Protein AF-A0A5N5Z576-F1 (afdb_monomer)

Foldseek 3Di:
DVVLLLVLLVLLCVQLVHDSVLDGQFDFQVPDPSSHPVSLVSSLVVCCVPQVDDDDPVVSVQPRGSNSSSVRSD

Structure (mmCIF, N/CA/C/O backbone):
data_AF-A0A5N5Z576-F1
#
_entry.id   AF-A0A5N5Z576-F1
#
loop_
_atom_site.group_PDB
_atom_site.id
_atom_site.type_symbol
_atom_site.label_atom_id
_atom_site.label_alt_id
_atom_site.label_comp_id
_atom_site.label_asym_id
_atom_site.label_entity_id
_atom_site.label_seq_id
_atom_site.pdbx_PDB_ins_code
_atom_site.Cartn_x
_atom_site.Cartn_y
_atom_site.Cartn_z
_atom_site.occupancy
_atom_site.B_iso_or_equiv
_atom_site.auth_seq_id
_atom_site.auth_comp_id
_atom_site.auth_asym_id
_atom_site.auth_atom_id
_atom_site.pdbx_PDB_model_num
ATOM 1 N N . MET A 1 1 ? 3.926 -12.991 7.093 1.00 62.34 1 MET A N 1
ATOM 2 C CA . MET A 1 1 ? 4.760 -11.793 6.842 1.00 62.34 1 MET A CA 1
ATOM 3 C C . MET A 1 1 ? 5.081 -11.657 5.360 1.00 62.34 1 MET A C 1
ATOM 5 O O . MET A 1 1 ? 4.751 -10.627 4.800 1.00 62.34 1 MET A O 1
ATOM 9 N N . GLU A 1 2 ? 5.626 -12.689 4.711 1.00 74.38 2 GLU A N 1
ATOM 10 C CA . GLU A 1 2 ? 5.836 -12.696 3.250 1.00 74.38 2 GLU A CA 1
ATOM 11 C C . GLU A 1 2 ? 4.515 -12.636 2.456 1.00 74.38 2 GLU A C 1
ATOM 13 O O . GLU A 1 2 ? 4.391 -11.855 1.520 1.00 74.38 2 GLU A O 1
ATOM 18 N N . ASP A 1 3 ? 3.479 -13.343 2.922 1.00 86.69 3 ASP A N 1
ATOM 19 C CA . ASP A 1 3 ? 2.128 -13.297 2.334 1.00 86.69 3 ASP A CA 1
ATOM 20 C C . ASP A 1 3 ? 1.507 -11.883 2.342 1.00 86.69 3 ASP A C 1
ATOM 22 O O . ASP A 1 3 ? 0.963 -11.423 1.341 1.00 86.69 3 ASP A O 1
ATOM 26 N N . ASN A 1 4 ? 1.662 -11.139 3.441 1.00 92.81 4 ASN A N 1
ATOM 27 C CA . ASN A 1 4 ? 1.105 -9.787 3.571 1.00 92.81 4 ASN A CA 1
ATOM 28 C C . ASN A 1 4 ? 1.816 -8.771 2.674 1.00 92.81 4 ASN A C 1
ATOM 30 O O . ASN A 1 4 ? 1.195 -7.817 2.216 1.00 92.81 4 ASN A O 1
ATOM 34 N N . ILE A 1 5 ? 3.114 -8.969 2.424 1.00 95.81 5 ILE A N 1
ATOM 35 C CA . ILE A 1 5 ? 3.871 -8.134 1.489 1.00 95.81 5 ILE A CA 1
ATOM 36 C C . ILE A 1 5 ? 3.343 -8.344 0.072 1.00 95.81 5 ILE A C 1
ATOM 38 O O . ILE A 1 5 ? 3.079 -7.364 -0.616 1.00 95.81 5 ILE A O 1
ATOM 42 N N . ASN A 1 6 ? 3.119 -9.594 -0.338 1.00 95.69 6 ASN A N 1
ATOM 43 C CA . ASN A 1 6 ? 2.554 -9.885 -1.655 1.00 95.69 6 ASN A CA 1
ATOM 44 C C . ASN A 1 6 ? 1.141 -9.308 -1.801 1.00 95.69 6 ASN A C 1
ATOM 46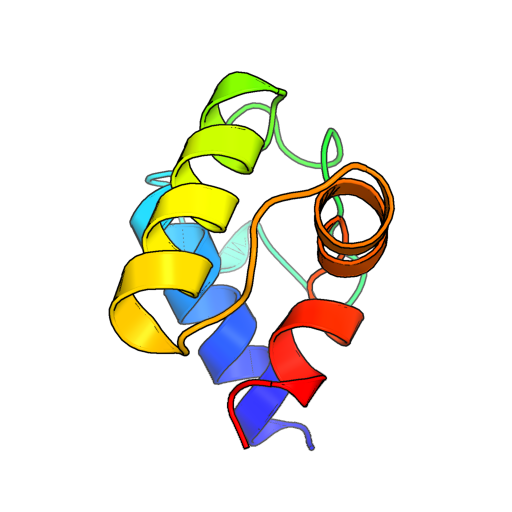 O O . ASN A 1 6 ? 0.855 -8.670 -2.808 1.00 95.69 6 ASN A O 1
ATOM 50 N N . LYS A 1 7 ? 0.301 -9.422 -0.763 1.00 95.50 7 LYS A N 1
ATOM 51 C CA . LYS A 1 7 ? -1.019 -8.771 -0.728 1.00 95.50 7 LYS A CA 1
ATOM 52 C C . LYS A 1 7 ? -0.923 -7.251 -0.856 1.00 95.50 7 LYS A C 1
ATOM 54 O O . LYS A 1 7 ? -1.697 -6.667 -1.604 1.00 95.50 7 LYS A O 1
ATOM 59 N N . ALA A 1 8 ? 0.022 -6.611 -0.164 1.00 96.69 8 ALA A N 1
ATOM 60 C CA . ALA A 1 8 ? 0.233 -5.166 -0.263 1.00 96.69 8 ALA A CA 1
ATOM 61 C C . ALA A 1 8 ? 0.694 -4.747 -1.658 1.00 96.69 8 ALA A C 1
ATOM 63 O O . ALA A 1 8 ? 0.191 -3.766 -2.194 1.00 96.69 8 ALA A O 1
ATOM 64 N N . ILE A 1 9 ? 1.609 -5.509 -2.256 1.00 97.12 9 ILE A N 1
ATOM 65 C CA . ILE A 1 9 ? 2.070 -5.290 -3.626 1.00 97.12 9 ILE A CA 1
ATOM 66 C C . ILE A 1 9 ? 0.901 -5.429 -4.607 1.00 97.12 9 ILE A C 1
ATOM 68 O O . ILE A 1 9 ? 0.677 -4.520 -5.400 1.00 97.12 9 ILE A O 1
ATOM 72 N 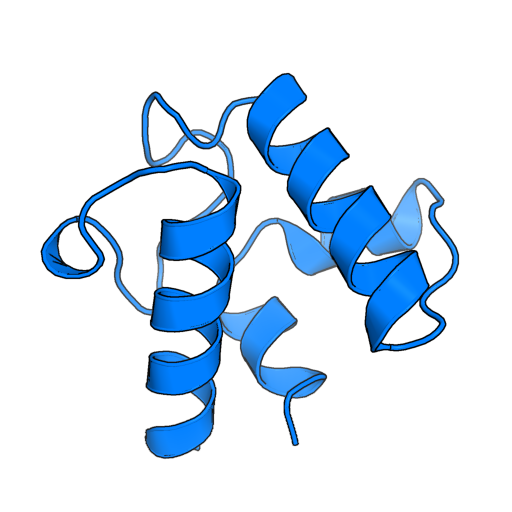N . ASP A 1 10 ? 0.124 -6.513 -4.523 1.00 97.06 10 ASP A N 1
ATOM 73 C CA . ASP A 1 10 ? -1.045 -6.739 -5.382 1.00 97.06 10 ASP A CA 1
ATOM 74 C C . ASP A 1 10 ? -2.088 -5.613 -5.217 1.00 97.06 10 ASP A C 1
ATOM 76 O O . ASP A 1 10 ? -2.630 -5.109 -6.202 1.00 97.06 10 ASP A O 1
ATOM 80 N N . TYR A 1 11 ? -2.348 -5.192 -3.976 1.00 96.81 11 TYR A N 1
ATOM 81 C CA . TYR A 1 11 ? -3.302 -4.132 -3.646 1.00 96.81 11 TYR A CA 1
ATOM 82 C C . TYR A 1 11 ? -2.872 -2.773 -4.209 1.00 96.81 11 TYR A C 1
ATOM 84 O O . TYR A 1 11 ? -3.644 -2.115 -4.906 1.00 96.81 11 TYR A O 1
ATOM 92 N N . VAL A 1 12 ? -1.624 -2.372 -3.959 1.00 96.81 12 VAL A N 1
ATOM 93 C CA . VAL A 1 12 ? -1.085 -1.093 -4.432 1.00 96.81 12 VAL A CA 1
ATOM 94 C C . VAL A 1 12 ? -0.990 -1.080 -5.951 1.00 96.81 12 VAL A C 1
ATOM 96 O O . VAL A 1 12 ? -1.489 -0.139 -6.561 1.00 96.81 12 VAL A O 1
ATOM 99 N N . ALA A 1 13 ? -0.443 -2.136 -6.566 1.00 97.25 13 ALA A N 1
ATOM 100 C CA . ALA A 1 13 ? -0.320 -2.252 -8.019 1.00 97.25 13 ALA A CA 1
ATOM 101 C C . ALA A 1 13 ? -1.673 -2.113 -8.727 1.00 97.25 13 ALA A C 1
ATOM 103 O O . ALA A 1 13 ? -1.776 -1.427 -9.742 1.00 97.25 13 ALA A O 1
ATOM 104 N N . LYS A 1 14 ? -2.732 -2.700 -8.153 1.00 97.00 14 LYS A N 1
ATOM 105 C CA . LYS A 1 14 ? -4.098 -2.562 -8.666 1.00 97.00 14 LYS A CA 1
ATOM 106 C C . LYS A 1 14 ? -4.596 -1.115 -8.619 1.00 97.00 14 LYS A C 1
ATOM 108 O O . LYS A 1 14 ? -5.240 -0.682 -9.567 1.00 97.00 14 LYS A O 1
ATOM 113 N N . ILE A 1 15 ? -4.333 -0.385 -7.535 1.00 96.38 15 ILE A N 1
ATOM 114 C CA . ILE A 1 15 ? -4.843 0.983 -7.343 1.00 96.38 15 ILE A CA 1
ATOM 115 C C . ILE A 1 15 ? -4.106 1.990 -8.219 1.00 96.38 15 ILE A C 1
ATOM 117 O O . ILE A 1 15 ? -4.740 2.850 -8.823 1.00 96.38 15 ILE A O 1
ATOM 121 N N . ILE A 1 16 ? -2.780 1.878 -8.306 1.00 95.69 16 ILE A N 1
ATOM 122 C CA . ILE A 1 16 ? -1.965 2.772 -9.142 1.00 95.69 16 ILE A CA 1
ATOM 123 C C . ILE A 1 16 ? -1.855 2.281 -10.594 1.00 95.69 16 ILE A C 1
ATOM 125 O O . ILE A 1 16 ? -1.092 2.840 -11.381 1.00 95.69 16 ILE A O 1
ATOM 129 N N . GLU A 1 17 ? -2.591 1.221 -10.941 1.00 95.50 17 GLU A N 1
ATOM 130 C CA . GLU A 1 17 ? -2.664 0.612 -12.271 1.00 95.50 17 GLU A CA 1
ATOM 131 C C . GLU A 1 17 ? -1.282 0.293 -12.873 1.00 95.50 17 GLU A C 1
ATOM 133 O O . GLU A 1 17 ? -0.995 0.613 -14.033 1.00 95.50 17 GLU A O 1
ATOM 138 N N . CYS A 1 18 ? -0.392 -0.316 -12.088 1.00 95.25 18 CYS A N 1
ATOM 139 C CA . CYS A 1 18 ? 0.922 -0.776 -12.548 1.00 95.25 18 CYS A CA 1
ATOM 140 C C . CYS A 1 18 ? 1.041 -2.302 -12.509 1.00 95.25 18 CYS A C 1
ATOM 142 O O . CYS A 1 18 ? 0.202 -2.997 -11.933 1.00 95.25 18 CYS A O 1
ATOM 144 N N . ASP A 1 19 ? 2.095 -2.834 -13.130 1.00 96.44 19 ASP A N 1
ATOM 145 C CA . ASP A 1 19 ? 2.403 -4.252 -12.986 1.00 96.44 19 ASP A CA 1
ATOM 146 C C . ASP A 1 19 ? 2.999 -4.492 -11.594 1.00 96.44 19 ASP A C 1
ATOM 148 O O . ASP A 1 19 ? 3.850 -3.743 -11.115 1.00 96.44 19 ASP A O 1
ATOM 152 N N . LYS A 1 20 ? 2.556 -5.547 -10.914 1.00 95.38 20 LYS A N 1
ATOM 153 C CA . LYS A 1 20 ? 3.059 -5.882 -9.580 1.00 95.38 20 LYS A CA 1
ATOM 154 C C . LYS A 1 20 ? 4.540 -6.247 -9.551 1.00 95.38 20 LYS A C 1
ATOM 156 O O . LYS A 1 20 ? 5.173 -6.118 -8.510 1.00 95.38 20 LYS A O 1
ATOM 161 N N . THR A 1 21 ? 5.090 -6.703 -10.675 1.00 96.19 21 THR A N 1
ATOM 162 C CA . THR A 1 21 ? 6.519 -7.008 -10.822 1.00 96.19 21 THR A CA 1
ATOM 163 C C . THR A 1 21 ? 7.393 -5.751 -10.823 1.00 9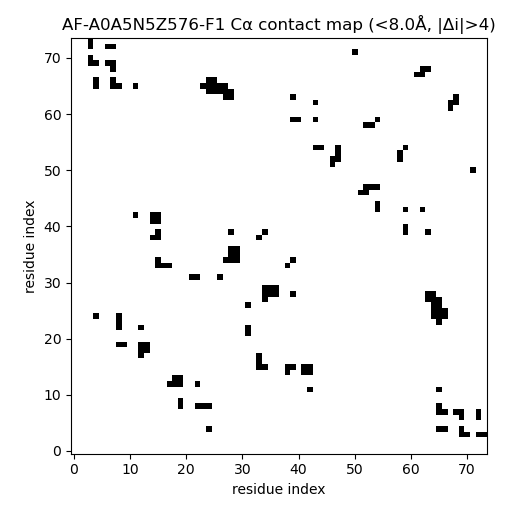6.19 21 THR A C 1
ATOM 165 O O . THR A 1 21 ? 8.602 -5.859 -10.629 1.00 96.19 21 THR A O 1
ATOM 168 N N . GLU A 1 22 ? 6.793 -4.564 -10.973 1.00 95.75 22 GLU A N 1
ATOM 169 C CA . GLU A 1 22 ? 7.467 -3.262 -10.872 1.00 95.75 22 GLU A CA 1
ATOM 170 C C . GLU A 1 22 ? 7.595 -2.772 -9.418 1.00 95.75 22 GLU A C 1
ATOM 172 O O . GLU A 1 22 ? 8.265 -1.771 -9.158 1.00 95.75 22 GLU A O 1
ATOM 177 N N . LEU A 1 23 ? 6.971 -3.470 -8.461 1.00 96.31 23 LEU A N 1
ATOM 178 C CA . LEU A 1 23 ? 6.998 -3.140 -7.038 1.00 96.31 23 LEU A CA 1
ATOM 179 C C . LEU A 1 23 ? 7.707 -4.228 -6.221 1.00 96.31 23 LEU A C 1
ATOM 181 O O . LEU A 1 23 ? 7.676 -5.417 -6.532 1.00 96.31 23 LEU A O 1
ATOM 185 N N . CYS A 1 24 ? 8.319 -3.816 -5.117 1.00 95.56 24 CYS A N 1
ATOM 186 C CA . CYS A 1 24 ? 8.921 -4.693 -4.124 1.00 95.56 24 CYS A CA 1
ATOM 187 C C . CYS A 1 24 ? 8.618 -4.195 -2.706 1.00 95.56 24 CYS A C 1
ATOM 189 O O . CYS A 1 24 ? 7.993 -3.154 -2.500 1.00 95.56 24 CYS A O 1
ATOM 191 N N . LYS A 1 25 ? 9.074 -4.935 -1.692 1.00 94.69 25 LYS A N 1
ATOM 192 C CA . LYS A 1 25 ? 8.835 -4.589 -0.281 1.00 94.69 25 LYS A CA 1
ATOM 193 C C . LYS A 1 25 ? 9.412 -3.223 0.122 1.00 94.69 25 LYS A C 1
ATOM 195 O O . LYS A 1 25 ? 8.917 -2.619 1.071 1.00 94.69 25 LYS A O 1
ATOM 200 N N . GLU A 1 26 ? 10.453 -2.758 -0.570 1.00 95.00 26 GLU A N 1
ATOM 201 C CA . GLU A 1 26 ? 11.086 -1.453 -0.365 1.00 95.00 26 GLU A CA 1
ATOM 202 C C . GLU A 1 26 ? 10.479 -0.332 -1.213 1.00 95.00 26 GLU A C 1
ATOM 204 O O . GLU A 1 26 ? 10.901 0.811 -1.053 1.00 95.00 26 GLU A O 1
ATOM 209 N N . SER A 1 27 ? 9.523 -0.625 -2.104 1.00 96.19 27 SER A N 1
ATOM 210 C CA . SER A 1 27 ? 8.866 0.402 -2.914 1.00 96.19 27 SER A CA 1
ATOM 211 C C . SER A 1 27 ? 8.117 1.405 -2.040 1.00 96.19 27 SER A C 1
ATOM 213 O O . SER A 1 27 ? 7.499 1.050 -1.027 1.00 96.19 27 SER A O 1
ATOM 215 N N . LYS A 1 28 ? 8.183 2.670 -2.459 1.00 95.75 28 LYS A N 1
ATOM 216 C CA . LYS A 1 28 ? 7.638 3.826 -1.748 1.00 95.75 28 LYS A CA 1
ATOM 217 C C . LYS A 1 28 ? 6.960 4.778 -2.722 1.00 95.75 28 LYS A C 1
ATOM 219 O O . LYS A 1 28 ? 7.197 4.725 -3.930 1.00 95.75 28 LYS A O 1
ATOM 224 N N . MET A 1 29 ? 6.199 5.720 -2.188 1.00 92.62 29 MET A N 1
ATOM 225 C CA . MET A 1 29 ? 5.761 6.891 -2.938 1.00 92.62 29 MET A CA 1
ATOM 226 C C . MET A 1 29 ? 6.964 7.547 -3.642 1.00 92.62 29 MET A C 1
ATOM 228 O O . MET A 1 29 ? 8.044 7.683 -3.067 1.00 92.62 29 MET A O 1
ATOM 232 N N 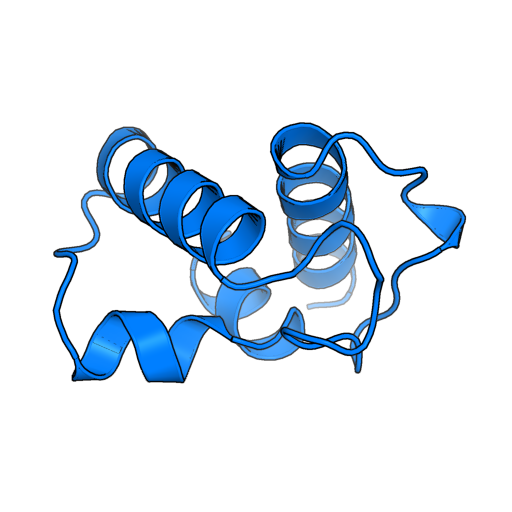. HIS A 1 30 ? 6.782 7.901 -4.913 1.00 92.25 30 HIS A N 1
ATOM 233 C CA . HIS A 1 30 ? 7.800 8.392 -5.849 1.00 92.25 30 HIS A CA 1
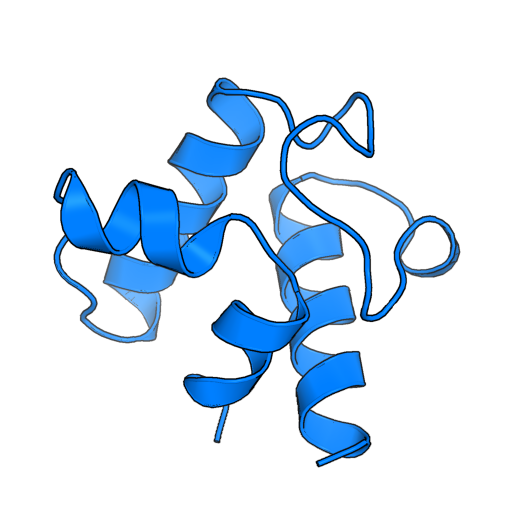ATOM 234 C C . HIS A 1 30 ? 8.891 7.397 -6.280 1.00 92.25 30 HIS A C 1
ATOM 236 O O . HIS A 1 30 ? 9.707 7.752 -7.131 1.00 92.25 30 HIS A O 1
ATOM 242 N N . SER A 1 31 ? 8.907 6.147 -5.794 1.00 90.69 31 SER A N 1
ATOM 243 C CA . SER A 1 31 ? 9.794 5.115 -6.361 1.00 90.69 31 SER A CA 1
ATOM 244 C C . SER A 1 31 ? 9.289 4.583 -7.705 1.00 90.69 31 SER A C 1
ATOM 246 O O . SER A 1 31 ? 10.051 3.972 -8.448 1.00 90.69 31 SER A O 1
ATOM 248 N N . HIS A 1 32 ? 8.008 4.800 -8.013 1.00 92.38 32 HIS A N 1
ATOM 249 C CA . HIS A 1 32 ? 7.377 4.456 -9.281 1.00 92.38 32 HIS A CA 1
ATOM 250 C C . HIS A 1 32 ? 6.600 5.660 -9.827 1.00 92.38 32 HIS A C 1
ATOM 252 O O . HIS A 1 32 ? 5.945 6.366 -9.064 1.00 92.38 32 HIS A O 1
ATOM 258 N N . HIS A 1 33 ? 6.633 5.879 -11.144 1.00 91.44 33 HIS A N 1
ATOM 259 C CA . HIS A 1 33 ? 6.023 7.058 -11.775 1.00 91.44 33 HIS A CA 1
ATOM 260 C C . HIS A 1 33 ? 4.502 7.152 -11.570 1.00 91.44 33 HIS A C 1
ATOM 262 O O . HIS A 1 33 ? 3.973 8.254 -11.499 1.00 91.44 33 HIS A O 1
ATOM 268 N N . LYS A 1 34 ? 3.809 6.011 -11.444 1.00 94.19 34 LYS A N 1
ATOM 269 C CA . LYS A 1 34 ? 2.368 5.969 -11.129 1.00 94.19 34 LYS A CA 1
ATOM 270 C C . LYS A 1 34 ? 2.055 6.068 -9.638 1.00 94.19 34 LYS A C 1
ATOM 272 O O . LYS A 1 34 ? 0.910 6.300 -9.272 1.00 94.19 34 LYS A O 1
ATOM 277 N N . TRP A 1 35 ? 3.054 5.893 -8.773 1.00 95.56 35 TRP A N 1
ATOM 278 C CA . TRP A 1 35 ? 2.905 6.122 -7.337 1.00 95.56 35 TRP A CA 1
ATOM 279 C C . TRP A 1 35 ? 3.366 7.538 -6.986 1.00 95.56 35 TRP A C 1
ATOM 281 O O . TRP A 1 35 ? 4.281 7.745 -6.189 1.00 95.56 35 TRP A O 1
ATOM 291 N N . ASP A 1 36 ? 2.760 8.520 -7.642 1.00 93.56 36 ASP A N 1
ATOM 292 C CA . ASP A 1 36 ?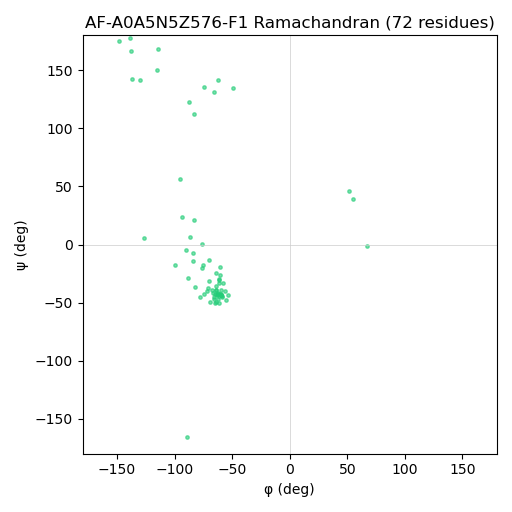 2.957 9.937 -7.362 1.00 93.56 36 ASP A CA 1
ATOM 293 C C . ASP A 1 36 ? 1.964 10.425 -6.293 1.00 93.56 36 ASP A C 1
ATOM 295 O O . ASP A 1 36 ? 1.326 9.631 -5.599 1.00 93.56 36 ASP A O 1
ATOM 299 N N . SER A 1 37 ? 1.822 11.742 -6.139 1.00 94.31 37 SER A N 1
ATOM 300 C CA . SER A 1 37 ? 0.885 12.324 -5.175 1.00 94.31 37 SER A CA 1
ATOM 301 C C . SER A 1 37 ? -0.573 11.950 -5.440 1.00 94.31 37 SER A C 1
ATOM 303 O O . SER A 1 37 ? -1.333 11.799 -4.486 1.00 94.31 37 SER A O 1
ATOM 305 N N . LEU A 1 38 ? -0.971 11.778 -6.704 1.00 94.31 38 LEU A N 1
ATOM 306 C CA . LEU A 1 38 ? -2.339 11.402 -7.052 1.00 94.31 38 LEU A CA 1
ATOM 307 C C . LEU A 1 38 ? -2.570 9.908 -6.815 1.00 94.31 38 LEU A C 1
ATOM 309 O O . LEU A 1 38 ? -3.568 9.539 -6.199 1.00 94.31 38 LEU A O 1
ATOM 313 N N . GLY A 1 39 ? -1.632 9.060 -7.244 1.00 95.12 39 GLY A N 1
ATOM 314 C CA . GLY A 1 39 ? -1.677 7.622 -6.973 1.00 95.12 39 GLY A CA 1
ATOM 315 C C . GLY A 1 39 ? -1.682 7.321 -5.473 1.00 95.12 39 GLY A C 1
ATOM 316 O O . GLY A 1 39 ? -2.439 6.471 -5.008 1.00 95.12 39 GLY A O 1
ATOM 317 N N . HIS A 1 40 ? -0.902 8.076 -4.695 1.00 96.06 40 HIS A N 1
ATOM 318 C CA . HIS A 1 40 ? -0.890 7.962 -3.238 1.00 96.06 40 HIS A CA 1
ATOM 319 C C . HIS A 1 40 ? -2.209 8.407 -2.602 1.00 96.06 40 HIS A C 1
ATOM 321 O O . HIS A 1 40 ? -2.726 7.725 -1.723 1.00 96.06 40 HIS A O 1
ATOM 327 N N . LEU A 1 41 ? -2.808 9.505 -3.072 1.00 94.88 41 LEU A N 1
ATOM 328 C CA . LEU A 1 41 ? -4.121 9.938 -2.589 1.00 94.88 41 LEU A CA 1
ATOM 329 C C . LEU A 1 41 ? -5.206 8.886 -2.870 1.00 94.88 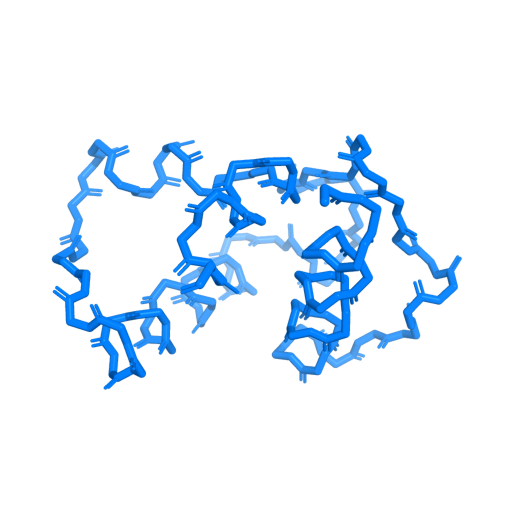41 LEU A C 1
ATOM 331 O O . LEU A 1 41 ? -5.998 8.575 -1.984 1.00 94.88 41 LEU A O 1
ATOM 335 N N . LEU A 1 42 ? -5.220 8.302 -4.073 1.00 95.75 42 LEU A N 1
ATOM 336 C CA . LEU A 1 42 ? -6.150 7.225 -4.434 1.00 95.75 42 LEU A CA 1
ATOM 337 C C . LEU A 1 42 ? -5.979 5.997 -3.534 1.00 95.75 42 LEU A C 1
ATOM 339 O O . LEU A 1 42 ? -6.967 5.422 -3.077 1.00 95.75 42 LEU A O 1
ATOM 343 N N . LEU A 1 43 ? -4.732 5.623 -3.245 1.00 96.06 43 LEU A N 1
ATOM 344 C CA . LEU A 1 43 ? -4.413 4.557 -2.301 1.00 96.06 43 LEU A CA 1
ATOM 345 C C . LEU A 1 43 ? -4.972 4.850 -0.906 1.00 96.06 43 LEU A C 1
ATOM 347 O O . LEU A 1 43 ? -5.589 3.970 -0.311 1.00 96.06 43 LEU A O 1
ATOM 351 N N . MET A 1 44 ? -4.808 6.076 -0.407 1.00 96.25 44 MET A N 1
ATOM 352 C CA . MET A 1 44 ? -5.330 6.479 0.899 1.00 96.25 44 MET A CA 1
ATOM 353 C C . MET A 1 44 ? -6.860 6.412 0.964 1.00 96.25 44 MET A C 1
ATOM 355 O O . MET A 1 44 ? -7.386 5.852 1.920 1.00 96.25 44 MET A O 1
ATOM 359 N N . VAL A 1 45 ? -7.564 6.884 -0.072 1.00 95.75 45 VAL A N 1
ATOM 360 C CA . VAL A 1 45 ? -9.033 6.763 -0.178 1.00 95.75 45 VAL A CA 1
ATOM 361 C C . VAL A 1 45 ? -9.471 5.303 -0.136 1.00 95.75 45 VAL A C 1
ATOM 363 O O . VAL A 1 45 ? -10.394 4.948 0.589 1.00 95.75 45 VAL A O 1
ATOM 366 N N . LYS A 1 46 ? -8.777 4.421 -0.860 1.00 95.88 46 LYS A N 1
ATOM 367 C CA . LYS A 1 46 ? -9.105 2.991 -0.856 1.00 95.88 46 LYS A CA 1
ATOM 368 C C . LYS A 1 46 ? -8.834 2.330 0.491 1.00 95.88 46 LYS A C 1
ATOM 370 O O . LYS A 1 46 ? -9.621 1.508 0.938 1.00 95.88 46 LYS A O 1
ATOM 375 N N . LEU A 1 47 ? -7.742 2.700 1.157 1.00 95.19 47 LEU A N 1
ATOM 376 C CA . LEU A 1 47 ? -7.440 2.222 2.506 1.00 95.19 47 LEU A CA 1
ATOM 377 C C . LEU A 1 47 ? -8.480 2.677 3.540 1.00 95.19 47 LEU A C 1
ATOM 379 O O . LEU A 1 47 ? -8.803 1.916 4.450 1.00 95.19 47 LEU A O 1
ATOM 383 N N . GLU A 1 48 ? -9.016 3.887 3.399 1.00 95.56 48 GLU A N 1
ATOM 384 C CA . GLU A 1 48 ? -10.124 4.368 4.224 1.00 95.56 48 GLU A CA 1
ATOM 385 C C . GLU A 1 48 ? -11.396 3.544 3.995 1.00 95.56 48 GLU A C 1
ATOM 387 O O . GLU A 1 48 ? -11.977 3.044 4.956 1.00 95.56 48 GLU A O 1
ATOM 392 N N . GLU A 1 49 ? -11.782 3.328 2.734 1.00 95.44 49 GLU A N 1
ATOM 393 C CA . GLU A 1 49 ? -12.969 2.545 2.360 1.00 95.44 49 GLU A CA 1
ATOM 394 C C . GLU A 1 49 ? -12.885 1.076 2.815 1.00 95.44 49 GLU A C 1
ATOM 396 O O . GLU A 1 49 ? -13.842 0.550 3.386 1.00 95.44 49 GLU A O 1
ATOM 401 N N . ASP A 1 50 ? -11.747 0.418 2.577 1.00 95.00 50 ASP A N 1
ATOM 402 C CA . ASP A 1 50 ? -11.606 -1.031 2.761 1.00 95.00 50 ASP A CA 1
ATOM 403 C C . ASP A 1 50 ? -11.187 -1.415 4.194 1.00 95.00 50 ASP A C 1
ATOM 405 O O . ASP A 1 50 ? -11.521 -2.505 4.666 1.00 95.00 50 ASP A O 1
ATOM 409 N N . TYR A 1 51 ? -10.464 -0.534 4.899 1.00 93.31 51 TYR A N 1
ATOM 410 C CA . TYR A 1 51 ? -9.857 -0.825 6.209 1.00 93.31 51 TYR A CA 1
ATOM 411 C C . TYR A 1 51 ? -10.224 0.181 7.309 1.00 93.31 51 TYR A C 1
ATOM 413 O O . TYR A 1 51 ? -9.710 0.070 8.424 1.00 93.31 51 TYR A O 1
ATOM 421 N N . ASN A 1 52 ? -11.120 1.139 7.032 1.00 93.25 52 ASN A N 1
ATOM 422 C CA . ASN A 1 52 ? -11.571 2.165 7.979 1.00 93.25 52 ASN A CA 1
ATOM 423 C C . ASN A 1 52 ? -10.403 2.966 8.591 1.00 93.25 52 ASN A C 1
ATOM 425 O O . ASN A 1 52 ? -10.372 3.257 9.791 1.00 93.25 52 ASN A O 1
ATOM 429 N N . ILE A 1 53 ? -9.404 3.268 7.758 1.00 93.31 53 ILE A N 1
ATOM 430 C CA . ILE A 1 53 ? -8.251 4.099 8.107 1.00 93.31 53 ILE A CA 1
ATOM 431 C C . ILE A 1 53 ? -8.599 5.562 7.862 1.00 93.31 53 ILE A C 1
ATOM 433 O O . ILE A 1 53 ? -8.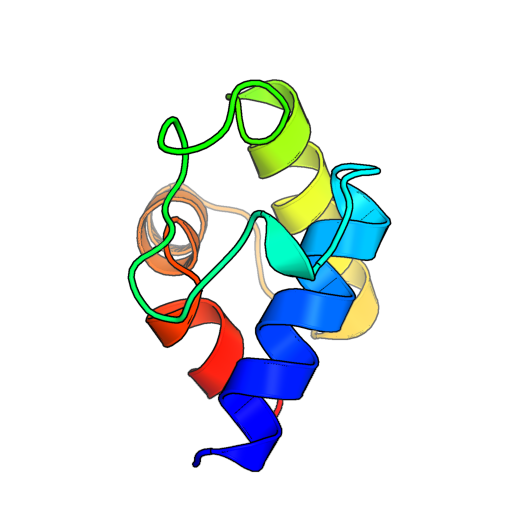881 5.943 6.737 1.00 93.31 53 ILE A O 1
ATOM 437 N N . GLU A 1 54 ? -8.492 6.396 8.891 1.00 94.25 54 GLU A N 1
ATOM 438 C CA . GLU A 1 54 ? -8.657 7.842 8.735 1.00 94.25 54 GLU A CA 1
ATOM 439 C C . GLU A 1 54 ? -7.531 8.438 7.878 1.00 94.25 54 GLU A C 1
ATOM 441 O O . GLU A 1 54 ? -6.343 8.204 8.134 1.00 94.25 54 GLU A O 1
ATOM 446 N N . ILE A 1 55 ? -7.890 9.246 6.881 1.00 93.38 55 ILE A N 1
ATOM 447 C CA . ILE A 1 55 ? -6.921 9.998 6.079 1.00 93.38 55 ILE A CA 1
ATOM 448 C C . ILE A 1 55 ? -6.543 11.282 6.816 1.00 93.38 55 ILE A C 1
ATOM 450 O O . ILE A 1 55 ? -7.337 12.211 6.944 1.00 93.38 55 ILE A O 1
ATOM 454 N N . ASN A 1 56 ? -5.296 11.356 7.270 1.00 94.31 56 ASN A N 1
ATOM 455 C CA . ASN A 1 56 ? -4.707 12.539 7.881 1.00 94.31 56 ASN A CA 1
ATOM 456 C C . ASN A 1 56 ? -3.200 12.591 7.580 1.00 94.31 56 ASN A C 1
ATOM 458 O O . ASN A 1 56 ? -2.637 11.668 6.987 1.00 94.31 56 ASN A O 1
ATOM 462 N N . ASP A 1 57 ? -2.528 13.665 7.992 1.00 93.00 57 ASP A N 1
ATOM 463 C CA . ASP A 1 57 ? -1.098 13.852 7.715 1.00 93.00 57 ASP A CA 1
ATOM 464 C C . ASP A 1 57 ? -0.229 12.706 8.263 1.00 93.00 57 ASP A C 1
ATOM 466 O O . ASP A 1 57 ? 0.780 12.337 7.658 1.00 93.00 57 ASP A O 1
ATOM 470 N N . GLU A 1 58 ? -0.609 12.105 9.392 1.00 94.50 58 GLU A N 1
ATOM 471 C CA . GLU A 1 58 ? 0.121 10.974 9.963 1.00 94.50 58 GLU A CA 1
ATOM 472 C C . GLU A 1 58 ? -0.030 9.726 9.087 1.00 94.50 58 GLU A C 1
ATOM 474 O O . GLU A 1 58 ? 0.968 9.096 8.726 1.00 94.50 58 GLU A O 1
ATOM 479 N N . THR A 1 59 ? -1.259 9.369 8.709 1.00 93.94 59 THR A N 1
ATOM 480 C CA . THR A 1 59 ? -1.535 8.151 7.938 1.00 93.94 59 THR A CA 1
ATOM 481 C C . THR A 1 59 ? -1.044 8.255 6.501 1.00 93.94 59 THR A C 1
ATOM 483 O O . THR A 1 59 ? -0.460 7.293 5.999 1.00 93.94 59 THR A O 1
ATOM 486 N N . ILE A 1 60 ? -1.161 9.431 5.876 1.00 93.50 60 ILE A N 1
ATOM 487 C CA . ILE A 1 60 ? -0.592 9.718 4.552 1.00 93.50 60 ILE A CA 1
ATOM 488 C C . ILE A 1 60 ? 0.912 9.433 4.550 1.00 93.50 60 ILE A C 1
ATOM 490 O O . ILE A 1 60 ? 1.407 8.744 3.658 1.00 93.50 60 ILE A O 1
ATOM 494 N N . ASN A 1 61 ? 1.644 9.911 5.558 1.00 93.62 61 ASN A N 1
ATOM 495 C CA . ASN A 1 61 ? 3.083 9.675 5.648 1.00 93.62 61 ASN A CA 1
ATOM 496 C C . ASN A 1 61 ? 3.406 8.219 6.008 1.00 93.62 61 ASN A C 1
ATOM 498 O O . ASN A 1 61 ? 4.327 7.622 5.447 1.00 93.62 61 ASN A O 1
ATOM 502 N N . LYS A 1 62 ? 2.635 7.618 6.919 1.00 94.88 62 LYS A N 1
ATOM 503 C CA . LYS A 1 62 ? 2.838 6.245 7.395 1.00 94.88 62 LYS A CA 1
ATOM 504 C C . LYS A 1 62 ? 2.690 5.213 6.282 1.00 94.88 62 LYS A C 1
ATOM 506 O O . LYS A 1 62 ? 3.501 4.291 6.206 1.00 94.88 62 LYS A O 1
ATOM 511 N N . TYR A 1 63 ? 1.694 5.357 5.412 1.00 95.50 63 TYR A N 1
ATOM 512 C CA . TYR A 1 63 ? 1.405 4.394 4.344 1.00 95.50 63 TYR A CA 1
ATOM 513 C C . TYR A 1 63 ? 2.076 4.740 3.011 1.00 95.50 63 TYR A C 1
ATOM 515 O O . TYR A 1 63 ? 1.658 4.267 1.961 1.00 95.50 63 TYR A O 1
ATOM 523 N N . SER A 1 64 ? 3.162 5.514 3.047 1.00 95.50 64 SER A N 1
ATOM 524 C CA . SER A 1 64 ? 3.984 5.834 1.874 1.00 95.50 64 SER A CA 1
ATOM 525 C C . SER A 1 64 ? 4.912 4.695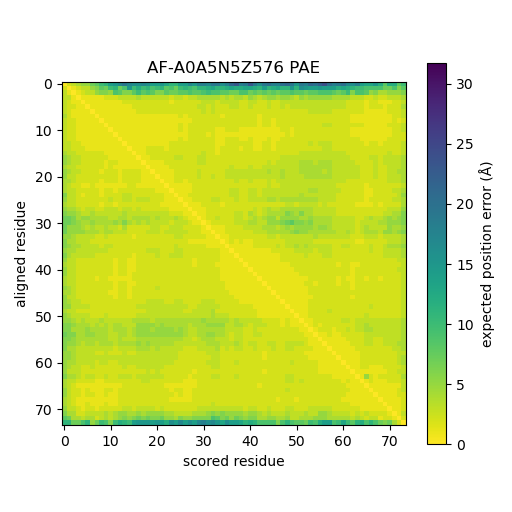 1.424 1.00 95.50 64 SER A C 1
ATOM 527 O O . SER A 1 64 ? 5.648 4.865 0.456 1.00 95.50 64 SER A O 1
ATOM 529 N N . GLU A 1 65 ? 4.898 3.536 2.096 1.00 96.19 65 GLU A N 1
ATOM 530 C CA . GLU A 1 65 ? 5.770 2.389 1.805 1.00 96.19 65 GLU A CA 1
ATOM 531 C C . GLU A 1 65 ? 5.002 1.061 1.847 1.00 96.19 65 GLU A C 1
ATOM 533 O O . GLU A 1 65 ? 4.191 0.837 2.752 1.00 96.19 65 GLU A O 1
ATOM 538 N N . ILE A 1 66 ? 5.336 0.125 0.944 1.00 96.50 66 ILE A N 1
ATOM 539 C CA . ILE A 1 66 ? 4.719 -1.218 0.888 1.00 96.50 66 ILE A CA 1
ATOM 540 C C . ILE A 1 66 ? 4.805 -1.938 2.234 1.00 96.50 66 ILE A C 1
ATOM 542 O O . ILE A 1 66 ? 3.833 -2.537 2.693 1.00 96.50 66 ILE A O 1
ATOM 546 N N . SER A 1 67 ? 5.959 -1.859 2.895 1.00 95.62 67 SER A N 1
ATOM 547 C CA . SER A 1 67 ? 6.182 -2.521 4.181 1.00 95.62 67 SER A CA 1
ATOM 548 C C . SER A 1 67 ? 5.234 -2.039 5.288 1.00 95.62 67 SER A C 1
ATOM 550 O O . SER A 1 67 ? 4.889 -2.817 6.179 1.00 95.62 67 SER A O 1
ATOM 552 N N . ASN A 1 68 ? 4.785 -0.781 5.237 1.00 95.25 68 ASN A N 1
ATOM 553 C CA . ASN A 1 68 ? 3.835 -0.231 6.199 1.00 95.25 68 ASN A CA 1
ATOM 554 C C . ASN A 1 68 ? 2.394 -0.591 5.842 1.00 95.25 68 ASN A C 1
ATOM 556 O O . ASN A 1 68 ? 1.619 -0.907 6.741 1.00 95.25 68 ASN A O 1
ATOM 560 N N . ILE A 1 69 ? 2.058 -0.625 4.552 1.00 95.31 69 ILE A N 1
ATOM 561 C CA . ILE A 1 69 ? 0.749 -1.084 4.065 1.00 95.31 69 ILE A CA 1
ATOM 562 C C . ILE A 1 69 ? 0.550 -2.573 4.389 1.00 95.31 69 ILE A C 1
ATOM 564 O O . ILE A 1 69 ? -0.501 -2.984 4.861 1.00 95.31 69 ILE A O 1
ATOM 568 N N . ALA A 1 70 ? 1.583 -3.405 4.265 1.00 95.56 70 ALA A N 1
ATOM 569 C CA . ALA A 1 70 ? 1.490 -4.825 4.611 1.00 95.56 70 ALA A CA 1
ATOM 570 C C . ALA A 1 70 ? 1.138 -5.099 6.090 1.00 95.56 70 ALA A C 1
ATOM 572 O O . ALA A 1 70 ? 0.697 -6.200 6.420 1.00 95.56 70 ALA A O 1
ATOM 573 N N . LYS A 1 71 ? 1.328 -4.125 6.993 1.00 93.50 71 LYS A N 1
ATOM 574 C CA . LYS A 1 71 ? 1.004 -4.269 8.425 1.00 93.50 71 LYS A CA 1
ATOM 575 C C . LYS A 1 71 ? -0.491 -4.167 8.723 1.00 93.50 71 LYS A C 1
ATOM 577 O O . LYS A 1 71 ? -0.892 -4.612 9.789 1.00 93.50 71 LYS A O 1
ATOM 582 N N . ILE A 1 72 ? -1.280 -3.570 7.828 1.00 90.44 72 ILE A N 1
ATOM 583 C CA . ILE A 1 72 ? -2.734 -3.398 8.002 1.00 90.44 72 ILE A CA 1
ATOM 584 C C . ILE A 1 72 ? -3.549 -4.450 7.240 1.00 90.44 72 ILE A C 1
ATOM 586 O O . ILE A 1 72 ? -4.702 -4.680 7.575 1.00 90.44 72 ILE A O 1
ATOM 590 N N . LEU A 1 73 ? -2.942 -5.133 6.264 1.00 85.75 73 LEU A N 1
ATOM 591 C CA . LEU A 1 73 ? -3.563 -6.217 5.488 1.00 85.75 73 LEU A CA 1
ATOM 592 C C . LEU A 1 73 ? -3.498 -7.593 6.194 1.00 85.75 73 LEU A C 1
ATOM 594 O O . LEU A 1 73 ? -3.529 -8.630 5.526 1.00 85.75 73 LEU A O 1
ATOM 598 N N . THR A 1 74 ? -3.319 -7.603 7.520 1.00 69.19 74 THR A N 1
ATOM 599 C CA . THR A 1 74 ? -3.281 -8.801 8.389 1.00 69.19 74 THR A CA 1
ATOM 600 C C . THR A 1 74 ? -4.650 -9.396 8.651 1.00 69.19 74 THR A C 1
ATOM 602 O O . THR A 1 74 ? -5.575 -8.611 8.942 1.00 69.19 74 THR A O 1
#

Sequence (74 aa):
MEDNINKAIDYVAKIIECDKTELCKESKMHSHHKWDSLGHLLLMVKLEEDYNIEINDETINKYSEISNIAKILT

Radius of gyration: 10.88 Å; Cα contacts (8 Å, |Δi|>4): 87; chains: 1; bounding box: 24×27×23 Å

Nearest PDB structures (foldseek):
  6u0j-assembly1_B  TM=7.709E-01  e=1.815E-03  Escherichia coli str. K-12 substr. DH10B
  4ihh-assembly2_K  TM=7.787E-01  e=2.434E-03  Escherichia coli str. 'clone D i14'
  4ihf-assembly3_I  TM=7.655E-01  e=3.077E-03  Escherichia coli str. 'clone D i14'
  1x3o-assembly1_A  TM=7.599E-01  e=4.639E-03  Thermus thermophilus HB8
  6smp-assembly2_D  TM=7.451E-01  e=2.260E-02  Photorhabdus luminescens

Solvent-accessible surface area (backbone atoms only — not comparable to full-atom values): 4135 Å² total; per-residue (Å²): 110,71,68,25,41,53,51,29,38,52,53,50,19,61,70,39,70,48,63,49,88,81,52,54,66,84,35,34,63,66,72,39,90,53,31,35,76,65,31,48,50,52,46,46,55,48,42,25,74,76,67,73,42,75,87,44,77,66,47,58,61,57,56,37,28,35,60,49,44,18,68,72,67,112

pLDDT: mean 93.65, std 5.62, range [62.34, 97.25]

Secondary structure (DSSP, 8-state):
-HHHHHHHHHHHHHHTT--GGG--TT-BTTSSTTSSHHHHHHHHHHHHHHH----SHHHHHHTSBHHHHTTT--

Mean predicted aligned error: 2.75 Å